Protein AF-A0A1H7PA01-F1 (afdb_monomer_lite)

Sequence (122 aa):
MFDIGFWELLLIAIIGLVVLGPERLPVAIRTVRNWIASIRSFSEGVKNELSEELRIQELHANLKKAEQSDMKDLSPEVAASVKSLKEAAAMVNNPYQTADKTTQASKDVAQLNDNKSEKQDK

InterPro domains:
  IPR003369 Sec-independent protein translocase protein TatA/B/E [PF02416] (2-49)
  IPR018448 Sec-independent protein translocase protein TatB [MF_00237] (1-119)
  IPR018448 Sec-independent protein translocase protein TatB [TIGR01410] (2-79)

Secondary structure (DSSP, 8-state):
-----HHHHHHHHHHHHHHH-TTTHHHHHHHHHHHHHHHHHHHHHHHHHHHHHHHHHHHHHHHHHHHHHHHTT--HHHHHHHHHHHHHHHHHH-TTHHHHHHHHHHHHHHHHHHTSTTSS--

pLDDT: mean 71.86, std 17.68, range [42.0, 96.56]

Radius of gyration: 35.7 Å; chains: 1; bounding box: 64×50×100 Å

Organism: NCBI:txid641665

Structure (mmCIF, N/CA/C/O backbone):
data_AF-A0A1H7PA01-F1
#
_entry.id   AF-A0A1H7PA01-F1
#
loop_
_atom_site.group_PDB
_atom_site.id
_atom_site.type_symbol
_atom_site.label_atom_id
_atom_site.label_alt_id
_atom_site.label_comp_id
_atom_site.label_asym_id
_atom_site.label_entity_id
_atom_site.label_seq_id
_atom_site.pdbx_PDB_ins_code
_atom_site.Cartn_x
_atom_site.Cartn_y
_atom_site.Cartn_z
_atom_site.occupancy
_atom_site.B_iso_or_equiv
_atom_site.auth_seq_id
_atom_site.auth_comp_id
_atom_site.auth_asym_id
_atom_site.auth_atom_id
_atom_site.pdbx_PDB_model_num
ATOM 1 N N . MET A 1 1 ? -12.069 18.140 -10.475 1.00 62.03 1 MET A N 1
ATOM 2 C CA . MET A 1 1 ? -10.976 18.313 -11.450 1.00 62.03 1 MET A CA 1
ATOM 3 C C . MET A 1 1 ? -10.199 17.010 -11.566 1.00 62.03 1 MET A C 1
ATOM 5 O O . MET A 1 1 ? -9.135 16.853 -10.995 1.00 62.03 1 MET A O 1
ATOM 9 N N . PHE A 1 2 ? -10.788 16.034 -12.241 1.00 68.38 2 PHE A N 1
ATOM 10 C CA . PHE A 1 2 ? -10.105 14.815 -12.669 1.00 68.38 2 PHE A CA 1
ATOM 11 C C . PHE A 1 2 ? -10.760 14.435 -13.988 1.00 68.38 2 PHE A C 1
ATOM 13 O O . PHE A 1 2 ? -11.456 13.432 -14.090 1.00 68.38 2 PHE A O 1
ATOM 20 N N . ASP A 1 3 ? -10.600 15.305 -14.977 1.00 82.56 3 ASP A N 1
ATOM 21 C CA . ASP A 1 3 ? -11.078 15.091 -16.338 1.00 82.56 3 ASP A CA 1
ATOM 22 C C . ASP A 1 3 ? -10.128 14.142 -17.085 1.00 82.56 3 ASP A C 1
ATOM 24 O O . ASP A 1 3 ? -9.793 14.397 -18.229 1.00 82.56 3 ASP A O 1
ATOM 28 N N . ILE A 1 4 ? -9.663 13.070 -16.423 1.00 85.06 4 ILE A N 1
ATOM 29 C CA . ILE A 1 4 ? -8.807 12.050 -17.038 1.00 85.06 4 ILE A CA 1
ATOM 30 C C . ILE A 1 4 ? -9.699 11.169 -17.907 1.00 85.06 4 ILE A C 1
ATOM 32 O O . ILE A 1 4 ? -10.411 10.284 -17.424 1.00 85.06 4 ILE A O 1
ATOM 36 N N . GLY A 1 5 ? -9.671 11.435 -19.205 1.00 92.75 5 GLY A N 1
ATOM 37 C CA . GLY A 1 5 ? -10.346 10.643 -20.216 1.00 92.75 5 GLY A CA 1
ATOM 38 C C . GLY A 1 5 ? -9.607 9.342 -20.536 1.00 92.75 5 GLY A C 1
ATOM 39 O O . GLY A 1 5 ? -8.443 9.132 -20.188 1.00 92.75 5 GLY A O 1
ATOM 40 N N . PHE A 1 6 ? -10.281 8.467 -21.287 1.00 94.38 6 PHE A N 1
ATOM 41 C CA . PHE A 1 6 ? -9.686 7.222 -21.788 1.00 94.38 6 PHE A CA 1
ATOM 42 C C . PHE A 1 6 ? -8.388 7.471 -22.579 1.00 94.38 6 PHE A C 1
ATOM 44 O O . PHE A 1 6 ? -7.420 6.725 -22.438 1.00 94.38 6 PHE A O 1
ATOM 51 N N . TRP A 1 7 ? -8.345 8.554 -23.365 1.00 95.81 7 TRP A N 1
ATOM 52 C CA . TRP A 1 7 ? -7.170 8.934 -24.153 1.00 95.81 7 TRP A CA 1
ATOM 53 C C . TRP A 1 7 ? -5.953 9.304 -23.300 1.00 95.81 7 TRP A C 1
ATOM 55 O O . TRP A 1 7 ? -4.834 8.929 -23.646 1.00 95.81 7 TRP A O 1
ATOM 65 N N . GLU A 1 8 ? -6.146 9.985 -22.171 1.00 93.88 8 GLU A N 1
ATOM 66 C CA . GLU A 1 8 ? -5.046 10.347 -21.271 1.00 93.88 8 GLU A CA 1
ATOM 67 C C . GLU A 1 8 ? -4.516 9.126 -20.518 1.00 93.88 8 GLU A C 1
ATOM 69 O O . GLU A 1 8 ? -3.302 8.960 -20.400 1.00 93.88 8 GLU A O 1
ATOM 74 N N . LEU A 1 9 ? -5.398 8.215 -20.090 1.00 93.94 9 LEU A N 1
ATOM 75 C CA . LEU A 1 9 ? -4.984 6.930 -19.516 1.00 93.94 9 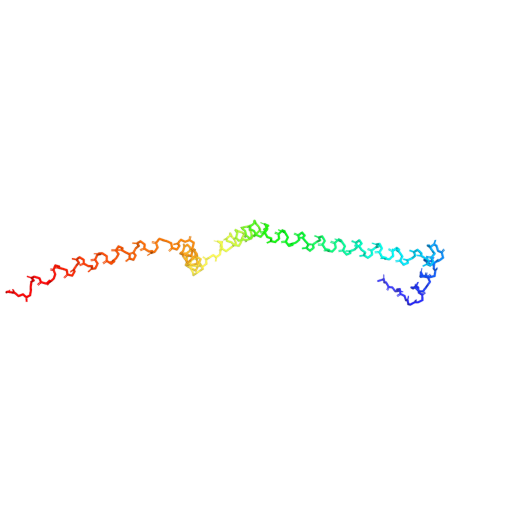LEU A CA 1
ATOM 76 C C . LEU A 1 9 ? -4.145 6.107 -20.500 1.00 93.94 9 LEU A C 1
ATOM 78 O O . LEU A 1 9 ? -3.120 5.550 -20.108 1.00 93.94 9 LEU A O 1
ATOM 82 N N . LEU A 1 10 ? -4.548 6.057 -21.774 1.00 95.31 10 LEU A N 1
ATOM 83 C CA . LEU A 1 10 ? -3.792 5.369 -22.821 1.00 95.31 10 LEU A CA 1
ATOM 84 C C . LEU A 1 10 ? -2.403 5.997 -23.010 1.00 95.31 10 LEU A C 1
ATOM 86 O O . LEU A 1 10 ? -1.406 5.278 -23.061 1.00 95.31 10 LEU A O 1
ATOM 90 N N . LEU A 1 11 ? -2.324 7.330 -23.071 1.00 95.56 11 LEU A N 1
ATOM 91 C CA . LEU A 1 11 ? -1.059 8.055 -23.200 1.00 95.56 11 LEU A CA 1
ATOM 92 C C . LEU A 1 11 ? -0.118 7.744 -22.026 1.00 95.56 11 LEU A C 1
ATOM 94 O O . LEU A 1 11 ? 1.043 7.396 -22.238 1.00 95.56 11 LEU A O 1
ATOM 98 N N . ILE A 1 12 ? -0.623 7.817 -20.792 1.00 93.88 12 ILE A N 1
ATOM 99 C CA . ILE A 1 12 ? 0.147 7.511 -19.579 1.00 93.88 12 ILE A CA 1
ATOM 100 C C . ILE A 1 12 ? 0.607 6.051 -19.587 1.00 93.88 12 ILE A C 1
ATOM 102 O O . ILE A 1 12 ? 1.751 5.775 -19.227 1.00 93.88 12 ILE A O 1
ATOM 106 N N . ALA A 1 13 ? -0.239 5.116 -20.029 1.00 93.50 13 ALA A N 1
ATOM 107 C CA . ALA A 1 13 ? 0.134 3.712 -20.156 1.00 93.50 13 ALA A CA 1
ATOM 108 C C . ALA A 1 13 ? 1.283 3.521 -21.156 1.00 93.50 13 ALA A C 1
ATOM 110 O O . ALA A 1 13 ? 2.251 2.834 -20.837 1.00 93.50 13 ALA A O 1
ATOM 111 N N . ILE A 1 14 ? 1.232 4.171 -22.324 1.00 96.06 14 ILE A N 1
ATOM 112 C CA . ILE A 1 14 ? 2.321 4.123 -23.313 1.00 96.06 14 ILE A CA 1
ATOM 113 C C . ILE A 1 14 ? 3.609 4.702 -22.721 1.00 96.06 14 ILE A C 1
ATOM 115 O O . ILE A 1 14 ? 4.657 4.064 -22.803 1.00 96.06 14 ILE A O 1
ATOM 119 N N . ILE A 1 15 ? 3.544 5.873 -22.082 1.00 95.31 15 ILE A N 1
ATOM 120 C CA . ILE A 1 15 ? 4.711 6.497 -21.441 1.00 95.31 15 ILE A CA 1
ATOM 121 C C . ILE A 1 15 ? 5.287 5.569 -20.365 1.00 95.31 15 ILE A C 1
ATOM 123 O O . ILE A 1 15 ? 6.495 5.344 -20.327 1.00 95.31 15 ILE A O 1
ATOM 127 N N . GLY A 1 16 ? 4.433 4.979 -19.528 1.00 94.38 16 GLY A N 1
ATOM 128 C CA . GLY A 1 16 ? 4.838 4.019 -18.506 1.00 94.38 16 GLY A CA 1
ATOM 129 C C . GLY A 1 16 ? 5.530 2.792 -19.100 1.00 94.38 16 GLY A C 1
ATOM 130 O O . GLY A 1 16 ? 6.563 2.367 -18.587 1.00 94.38 16 GLY A O 1
ATOM 131 N N . LEU A 1 17 ? 5.017 2.256 -20.211 1.00 95.12 17 LEU A N 1
ATOM 132 C CA . LEU A 1 17 ? 5.636 1.139 -20.927 1.00 95.12 17 LEU A CA 1
ATOM 133 C C . LEU A 1 17 ? 6.995 1.507 -21.529 1.00 95.12 17 LEU A C 1
ATOM 135 O O . LEU A 1 17 ? 7.889 0.670 -21.514 1.00 95.12 17 LEU A O 1
ATOM 139 N N . VAL A 1 18 ? 7.179 2.728 -22.033 1.00 95.75 18 VAL A N 1
ATOM 140 C CA . VAL A 1 18 ? 8.459 3.172 -22.614 1.00 95.75 18 VAL A CA 1
ATOM 141 C C . VAL A 1 18 ? 9.505 3.440 -21.532 1.00 95.75 18 VAL A C 1
ATOM 143 O O . VAL A 1 18 ? 10.646 3.009 -21.660 1.00 95.75 18 VAL A O 1
ATOM 146 N N . VAL A 1 19 ? 9.126 4.135 -20.459 1.00 94.81 19 VAL A N 1
ATOM 147 C CA . VAL A 1 19 ? 10.049 4.545 -19.389 1.00 94.81 19 VAL A CA 1
ATOM 148 C C . VAL A 1 19 ? 10.463 3.358 -18.527 1.00 94.81 19 VAL A C 1
ATOM 150 O O . VAL A 1 19 ? 11.643 3.168 -18.242 1.00 94.81 19 VAL A O 1
ATOM 153 N N . LEU A 1 20 ? 9.485 2.568 -18.085 1.00 92.00 20 LEU A N 1
ATOM 154 C CA . LEU A 1 20 ? 9.715 1.459 -17.167 1.00 92.00 20 LEU A CA 1
ATOM 155 C C . LEU A 1 20 ? 9.983 0.150 -17.923 1.00 92.00 20 LEU A C 1
ATOM 157 O O . LEU A 1 20 ? 10.704 -0.713 -17.428 1.00 92.00 20 LEU A O 1
ATOM 161 N N . GLY A 1 21 ? 9.434 0.004 -19.127 1.00 93.94 21 GLY A N 1
ATOM 162 C CA . GLY A 1 21 ? 9.471 -1.233 -19.900 1.00 93.94 21 GLY A CA 1
ATOM 163 C C . GLY A 1 21 ? 8.242 -2.121 -19.639 1.00 93.94 21 GLY A C 1
ATOM 164 O O . GLY A 1 21 ? 7.770 -2.203 -18.496 1.00 93.94 21 GLY A O 1
ATOM 165 N N . PRO A 1 22 ? 7.751 -2.856 -20.657 1.00 91.69 22 PRO A N 1
ATOM 166 C CA . PRO A 1 22 ? 6.595 -3.753 -20.530 1.00 91.69 22 PRO A CA 1
ATOM 167 C C . PRO A 1 22 ? 6.812 -4.881 -19.516 1.00 91.69 22 PRO A C 1
ATOM 169 O O . PRO A 1 22 ? 5.876 -5.290 -18.839 1.00 91.69 22 PRO A O 1
ATOM 172 N N . GLU A 1 23 ? 8.053 -5.333 -19.350 1.00 93.88 23 GLU A N 1
ATOM 173 C CA . GLU A 1 23 ? 8.418 -6.397 -18.406 1.00 93.88 23 GLU A CA 1
ATOM 174 C C . GLU A 1 23 ? 8.344 -5.942 -16.938 1.00 93.88 23 GLU A C 1
ATOM 176 O O . GLU A 1 23 ? 8.075 -6.734 -16.033 1.00 93.88 23 GLU A O 1
ATOM 181 N N . ARG A 1 24 ? 8.575 -4.649 -16.672 1.00 92.94 24 ARG A N 1
ATOM 182 C CA . ARG A 1 24 ? 8.754 -4.123 -15.307 1.00 92.94 24 ARG A CA 1
ATOM 183 C C . ARG A 1 24 ? 7.494 -3.466 -14.747 1.00 92.94 24 ARG A C 1
ATOM 185 O O . ARG A 1 24 ? 7.264 -3.535 -13.541 1.00 92.94 24 ARG A O 1
ATOM 192 N N . LEU A 1 25 ? 6.643 -2.895 -15.603 1.00 94.00 25 LEU A N 1
ATOM 193 C CA . LEU A 1 25 ? 5.334 -2.343 -15.231 1.00 94.00 25 LEU A CA 1
ATOM 194 C C . LEU A 1 25 ? 4.458 -3.334 -14.424 1.00 94.00 25 LEU A C 1
ATOM 196 O O . LEU A 1 25 ? 4.017 -2.973 -13.328 1.00 94.00 25 LEU A O 1
ATOM 200 N N . PRO A 1 26 ? 4.254 -4.599 -14.850 1.00 91.06 26 PRO A N 1
ATOM 201 C CA . PRO A 1 26 ? 3.437 -5.544 -14.087 1.00 91.06 26 PRO A CA 1
ATOM 202 C C . PRO A 1 26 ? 4.063 -5.907 -12.735 1.00 91.06 26 PRO A C 1
ATOM 204 O O . PRO A 1 26 ? 3.342 -6.191 -11.779 1.00 91.06 26 PRO A O 1
ATOM 207 N N . VAL A 1 27 ? 5.393 -5.884 -12.622 1.00 94.06 27 VAL A N 1
ATOM 208 C CA . VAL A 1 27 ? 6.090 -6.092 -11.345 1.00 94.06 27 VAL A CA 1
ATOM 209 C C . VAL A 1 27 ? 5.856 -4.900 -10.413 1.00 94.06 27 VAL A C 1
ATOM 211 O O . VAL A 1 27 ? 5.504 -5.108 -9.255 1.00 94.06 27 VAL A O 1
ATOM 214 N N . ALA A 1 28 ? 5.942 -3.665 -10.914 1.00 93.88 28 ALA A N 1
ATOM 215 C CA . ALA A 1 28 ? 5.678 -2.460 -10.126 1.00 93.88 28 ALA A CA 1
ATOM 216 C C . ALA A 1 28 ? 4.241 -2.417 -9.581 1.00 93.88 28 ALA A C 1
ATOM 218 O O . ALA A 1 28 ? 4.050 -2.165 -8.391 1.00 93.88 28 ALA A O 1
ATOM 219 N N . ILE A 1 29 ? 3.237 -2.751 -10.404 1.00 95.00 29 ILE A N 1
ATOM 220 C CA . ILE A 1 29 ? 1.838 -2.859 -9.950 1.00 95.00 29 ILE A CA 1
ATOM 221 C C . ILE A 1 29 ? 1.712 -3.891 -8.826 1.00 95.00 29 ILE A C 1
ATOM 223 O O . ILE A 1 29 ? 1.038 -3.634 -7.828 1.00 95.00 29 ILE A O 1
ATOM 227 N N . ARG A 1 30 ? 2.363 -5.055 -8.959 1.00 95.25 30 ARG A N 1
ATOM 228 C CA . ARG A 1 30 ? 2.350 -6.094 -7.917 1.00 95.25 30 ARG A CA 1
ATOM 229 C C . ARG A 1 30 ? 2.985 -5.614 -6.615 1.00 95.25 30 ARG A C 1
ATOM 231 O O . ARG A 1 30 ? 2.469 -5.933 -5.552 1.00 95.25 30 ARG A O 1
ATOM 238 N N . THR A 1 31 ? 4.057 -4.836 -6.672 1.00 95.25 31 THR A N 1
ATOM 239 C CA . THR A 1 31 ? 4.679 -4.279 -5.464 1.00 95.25 31 THR A CA 1
ATOM 240 C C . THR A 1 31 ? 3.769 -3.252 -4.801 1.00 95.25 31 THR A C 1
ATOM 242 O O . THR A 1 31 ? 3.473 -3.364 -3.613 1.00 95.25 31 THR A O 1
ATOM 245 N N . VAL A 1 32 ? 3.263 -2.292 -5.580 1.00 96.56 32 VAL A N 1
ATOM 246 C CA . VAL A 1 32 ? 2.401 -1.216 -5.078 1.00 96.56 32 VAL A CA 1
ATOM 247 C C . VAL A 1 32 ? 1.113 -1.786 -4.488 1.00 96.56 32 VAL A C 1
ATOM 249 O O . VAL A 1 32 ? 0.774 -1.468 -3.351 1.00 96.56 32 VAL A O 1
ATOM 252 N N . ARG A 1 33 ? 0.424 -2.697 -5.191 1.00 96.25 33 ARG A N 1
ATOM 253 C CA . ARG A 1 33 ? -0.810 -3.309 -4.669 1.00 96.25 33 ARG A CA 1
ATOM 254 C C . ARG A 1 33 ? -0.553 -4.064 -3.362 1.00 96.25 33 ARG A C 1
ATOM 256 O O . ARG A 1 33 ? -1.389 -4.012 -2.468 1.00 96.25 33 ARG A O 1
ATOM 263 N N . ASN A 1 34 ? 0.584 -4.758 -3.252 1.00 95.69 34 ASN A N 1
ATOM 264 C CA . ASN A 1 34 ? 0.922 -5.523 -2.060 1.00 95.69 34 ASN A CA 1
ATOM 265 C C . ASN A 1 34 ? 1.190 -4.573 -0.889 1.00 95.69 34 ASN A C 1
ATOM 267 O O . ASN A 1 34 ? 0.710 -4.834 0.202 1.00 95.69 34 ASN A O 1
ATOM 271 N N . TRP A 1 35 ? 1.866 -3.443 -1.114 1.00 95.94 35 TRP A N 1
ATOM 272 C CA . TRP A 1 35 ? 2.036 -2.402 -0.096 1.00 95.94 35 TRP A CA 1
ATOM 273 C C . TRP A 1 35 ? 0.707 -1.814 0.377 1.00 95.94 35 TRP A C 1
ATOM 275 O O . TRP A 1 35 ? 0.483 -1.722 1.583 1.00 95.94 35 TRP A O 1
ATOM 285 N N . ILE A 1 36 ? -0.196 -1.474 -0.548 1.00 96.25 36 ILE A N 1
ATOM 286 C CA . ILE A 1 36 ? -1.540 -1.002 -0.189 1.00 96.25 36 ILE A CA 1
ATOM 287 C C . ILE A 1 36 ? -2.278 -2.069 0.631 1.00 96.25 36 ILE A C 1
ATOM 289 O O . ILE A 1 36 ? -2.874 -1.747 1.659 1.00 96.25 36 ILE A O 1
ATOM 293 N N . ALA A 1 37 ? -2.216 -3.335 0.210 1.00 94.81 37 ALA A N 1
ATOM 294 C CA . ALA A 1 37 ? -2.852 -4.444 0.913 1.00 94.81 37 ALA A CA 1
ATOM 295 C C . ALA A 1 37 ? -2.266 -4.651 2.317 1.00 94.81 37 ALA A C 1
ATOM 297 O O . ALA A 1 37 ? -3.026 -4.822 3.263 1.00 94.81 37 ALA A O 1
ATOM 298 N N . SER A 1 38 ? -0.944 -4.557 2.475 1.00 93.44 38 SER A N 1
ATOM 299 C CA . SER A 1 38 ? -0.275 -4.665 3.774 1.00 93.44 38 SER A CA 1
ATOM 300 C C . SER A 1 38 ? -0.668 -3.536 4.727 1.00 93.44 38 SER A C 1
ATOM 302 O O . SER A 1 38 ? -0.896 -3.776 5.908 1.00 93.44 38 SER A O 1
ATOM 304 N N . ILE A 1 39 ? -0.788 -2.300 4.234 1.00 94.31 39 ILE A N 1
ATOM 305 C CA . ILE A 1 39 ? -1.240 -1.157 5.046 1.00 94.31 39 ILE A CA 1
ATOM 306 C C . ILE A 1 39 ? -2.702 -1.344 5.471 1.00 94.31 39 ILE A C 1
ATOM 308 O O . ILE A 1 39 ? -3.073 -1.069 6.618 1.00 94.31 39 ILE A O 1
ATOM 312 N N . ARG A 1 40 ? -3.536 -1.842 4.553 1.00 92.75 40 ARG A N 1
ATOM 313 C CA . ARG A 1 40 ? -4.937 -2.175 4.815 1.00 92.75 40 ARG A CA 1
ATOM 314 C C . ARG A 1 40 ? -5.053 -3.251 5.898 1.00 92.75 40 ARG A C 1
ATOM 316 O O . ARG A 1 40 ? -5.753 -3.027 6.882 1.00 92.75 40 ARG A O 1
ATOM 323 N N . SER A 1 41 ? -4.327 -4.360 5.757 1.00 89.56 41 SER A N 1
ATOM 324 C CA . SER A 1 41 ? -4.350 -5.470 6.713 1.00 89.56 41 SER A CA 1
ATOM 325 C C . SER A 1 41 ? -3.744 -5.095 8.060 1.00 89.56 41 SER A C 1
ATOM 327 O O . SER A 1 41 ? -4.228 -5.552 9.084 1.00 89.56 41 SER A O 1
ATOM 329 N N . PHE A 1 42 ? -2.721 -4.236 8.086 1.00 88.62 42 PHE A N 1
ATOM 330 C CA . PHE A 1 42 ? -2.162 -3.704 9.328 1.00 88.62 42 PHE A CA 1
ATOM 331 C C . PHE A 1 42 ? -3.197 -2.866 10.084 1.00 88.62 42 PHE A C 1
ATOM 333 O O . PHE A 1 42 ? -3.366 -3.033 11.284 1.00 88.62 42 PHE A O 1
ATOM 340 N N . SER A 1 43 ? -3.959 -2.027 9.377 1.00 88.44 43 SER A N 1
ATOM 341 C CA . SER A 1 43 ? -5.042 -1.249 9.989 1.00 88.44 43 SER A CA 1
ATOM 342 C C . SER A 1 43 ? -6.155 -2.142 10.546 1.00 88.44 43 SER A C 1
ATOM 344 O O . SER A 1 43 ? -6.733 -1.825 11.580 1.00 88.44 43 SER A O 1
ATOM 346 N N . GLU A 1 44 ? -6.478 -3.239 9.861 1.00 87.00 44 GLU A N 1
ATOM 347 C CA . GLU A 1 44 ? -7.484 -4.214 10.299 1.00 87.00 44 GLU A CA 1
ATOM 348 C C . GLU A 1 44 ? -6.980 -5.071 11.474 1.00 87.00 44 GLU A C 1
ATOM 350 O O . GLU A 1 44 ? -7.711 -5.252 12.442 1.00 87.00 44 GLU A O 1
ATOM 355 N N . GLY A 1 45 ? -5.718 -5.509 11.452 1.00 83.81 45 GLY A N 1
ATOM 356 C CA . GLY A 1 45 ? -5.079 -6.251 12.545 1.00 83.81 45 GLY A CA 1
ATOM 357 C C . GLY A 1 45 ? -4.934 -5.417 13.817 1.00 83.81 45 GLY A C 1
ATOM 358 O O . GLY A 1 45 ? -5.383 -5.840 14.875 1.00 83.81 45 GLY A O 1
ATOM 359 N N . VAL A 1 46 ? -4.438 -4.181 13.696 1.00 77.62 46 VAL A N 1
ATOM 360 C CA . VAL A 1 46 ? -4.362 -3.223 14.811 1.00 77.62 46 VAL A CA 1
ATOM 361 C C . VAL A 1 46 ? -5.755 -2.939 15.364 1.00 77.62 46 VAL A C 1
ATOM 363 O O . VAL A 1 46 ? -5.931 -2.921 16.571 1.00 77.62 46 VAL A O 1
ATOM 366 N N . LYS A 1 47 ? -6.781 -2.765 14.522 1.00 69.00 47 LYS A N 1
ATOM 367 C CA . LYS A 1 47 ? -8.161 -2.613 15.011 1.00 69.00 47 LYS A CA 1
ATOM 368 C C . LYS A 1 47 ? -8.656 -3.846 15.755 1.00 69.00 47 LYS A C 1
ATOM 370 O O . LYS A 1 47 ? -9.361 -3.670 16.740 1.00 69.00 47 LYS A O 1
ATOM 375 N N . ASN A 1 48 ? -8.325 -5.050 15.302 1.00 76.56 48 ASN A N 1
ATOM 376 C CA . ASN A 1 48 ? -8.752 -6.283 15.956 1.00 76.56 48 ASN A CA 1
ATOM 377 C C . ASN A 1 48 ? -8.065 -6.472 17.315 1.00 76.56 48 ASN A C 1
ATOM 379 O O . ASN A 1 48 ? -8.753 -6.746 18.290 1.00 76.56 48 ASN A O 1
ATOM 383 N N . GLU A 1 49 ? -6.757 -6.229 17.400 1.00 67.12 49 GLU A N 1
ATOM 384 C CA . GLU A 1 49 ? -5.983 -6.333 18.646 1.00 67.12 49 GLU A CA 1
ATOM 385 C C . GLU A 1 49 ? -6.327 -5.196 19.630 1.00 67.12 49 GLU A C 1
ATOM 387 O O . GLU A 1 49 ? -6.576 -5.432 20.811 1.00 67.12 49 GLU A O 1
ATOM 392 N N . LEU A 1 50 ? -6.476 -3.955 19.148 1.00 57.00 50 LEU A N 1
ATOM 393 C CA . LEU A 1 50 ? -6.920 -2.831 19.981 1.00 57.00 50 LEU A CA 1
ATOM 394 C C . LEU A 1 50 ? -8.396 -2.958 20.388 1.00 57.00 50 LEU A C 1
ATOM 396 O O . LEU A 1 50 ? -8.762 -2.489 21.461 1.00 57.00 50 LEU A O 1
ATOM 400 N N . SER A 1 51 ? -9.260 -3.590 19.589 1.00 58.75 51 SER A N 1
ATOM 401 C CA . SER A 1 51 ? -10.652 -3.849 20.001 1.00 58.75 51 SER A CA 1
ATOM 402 C C . SER A 1 51 ? -10.747 -4.858 21.143 1.00 58.75 51 SER A C 1
ATOM 404 O O . SER A 1 51 ? -11.772 -4.895 21.824 1.00 58.75 51 SER A O 1
ATOM 406 N N . GLU A 1 52 ? -9.707 -5.659 21.361 1.00 60.31 52 GLU A N 1
ATOM 407 C CA . GLU A 1 52 ? -9.658 -6.649 22.431 1.00 60.31 52 GLU A CA 1
ATOM 408 C C . GLU A 1 52 ? -9.085 -6.051 23.732 1.00 60.31 52 GLU A C 1
ATOM 410 O O . GLU A 1 52 ? -9.629 -6.312 24.804 1.00 60.31 52 GLU A O 1
ATOM 415 N N . GLU A 1 53 ? -8.103 -5.138 23.656 1.00 54.16 53 GLU A N 1
ATOM 416 C CA . GLU A 1 53 ? -7.493 -4.499 24.843 1.00 54.16 53 GLU A CA 1
ATOM 417 C C . GLU A 1 53 ? -7.980 -3.062 25.146 1.00 54.16 53 GLU A C 1
ATOM 419 O O . GLU A 1 53 ? -8.296 -2.740 26.296 1.00 54.16 53 GLU A O 1
ATOM 424 N N . LEU A 1 54 ? -8.117 -2.177 24.148 1.00 53.44 54 LEU A N 1
ATOM 425 C CA . LEU A 1 54 ? -8.557 -0.782 24.359 1.00 53.44 54 LEU A CA 1
ATOM 426 C C . LEU A 1 54 ? -10.066 -0.641 24.558 1.00 53.44 54 LEU A C 1
ATOM 428 O O . LEU A 1 54 ? -10.519 0.387 25.067 1.00 53.44 54 LEU A O 1
ATOM 432 N N . ARG A 1 55 ? -10.858 -1.669 24.236 1.00 56.03 55 ARG A N 1
ATOM 433 C CA . ARG A 1 55 ? -12.297 -1.671 24.524 1.00 56.03 55 ARG A CA 1
ATOM 434 C C . ARG A 1 55 ? -12.559 -1.497 26.015 1.00 56.03 55 ARG A C 1
ATOM 436 O O . ARG A 1 55 ? -13.507 -0.817 26.366 1.00 56.03 55 ARG A O 1
ATOM 443 N N . ILE A 1 56 ? -11.712 -1.998 26.909 1.00 55.84 56 ILE A N 1
ATOM 444 C CA . ILE A 1 56 ? -11.921 -1.775 28.345 1.00 55.84 56 ILE A CA 1
ATOM 445 C C . ILE A 1 56 ? -11.656 -0.303 28.703 1.00 55.84 56 ILE A C 1
ATOM 447 O O . ILE A 1 56 ? -12.492 0.338 29.334 1.00 55.84 56 ILE A O 1
ATOM 451 N N . GLN A 1 57 ? -10.555 0.292 28.247 1.00 57.00 57 GLN A N 1
ATOM 452 C CA . GLN A 1 57 ? -10.188 1.660 28.631 1.00 57.00 57 GLN A CA 1
ATOM 453 C C . GLN A 1 57 ? -11.076 2.739 27.995 1.00 57.00 57 GLN A C 1
ATOM 455 O O . GLN A 1 57 ? -11.469 3.692 28.674 1.00 57.00 57 GLN A O 1
ATOM 460 N N . GLU A 1 58 ? -11.458 2.576 26.729 1.00 58.91 58 GLU A N 1
ATOM 461 C CA . GLU A 1 58 ? -12.378 3.499 26.069 1.00 58.91 58 GLU A CA 1
ATOM 462 C C . GLU A 1 58 ? -13.826 3.274 26.481 1.00 58.91 58 GLU A C 1
ATOM 464 O O . GLU A 1 58 ? -14.545 4.262 26.620 1.00 58.91 58 GLU A O 1
ATOM 469 N N . LEU A 1 59 ? -14.276 2.040 26.747 1.00 57.53 59 LEU A N 1
ATOM 470 C CA . LEU A 1 59 ? -15.597 1.860 27.349 1.00 57.53 59 LEU A CA 1
ATOM 471 C C . LEU A 1 59 ? -15.630 2.519 28.723 1.00 57.53 59 LEU A C 1
ATOM 473 O O . LEU A 1 59 ? -16.569 3.249 28.980 1.00 57.53 59 LEU A O 1
ATOM 477 N N . HIS A 1 60 ? -14.607 2.385 29.571 1.00 59.38 60 HIS A N 1
ATOM 478 C CA . HIS A 1 60 ? -14.580 3.087 30.858 1.00 59.38 60 HIS A CA 1
ATOM 479 C C . HIS A 1 60 ? -14.568 4.616 30.709 1.00 59.38 60 HIS A C 1
ATOM 481 O O . HIS A 1 60 ? -15.253 5.301 31.465 1.00 59.38 60 HIS A O 1
ATOM 487 N N . ALA A 1 61 ? -13.836 5.173 29.741 1.00 65.31 61 ALA A N 1
ATOM 488 C CA . ALA A 1 61 ? -13.808 6.616 29.506 1.00 65.31 61 ALA A CA 1
ATOM 489 C C . ALA A 1 61 ? -15.131 7.143 28.921 1.00 65.31 61 ALA A C 1
ATOM 491 O O . ALA A 1 61 ? -15.630 8.173 29.374 1.00 65.31 61 ALA A O 1
ATOM 492 N N . ASN A 1 62 ? -15.724 6.429 27.960 1.00 61.09 62 ASN A N 1
ATOM 493 C CA . ASN A 1 62 ? -17.013 6.778 27.364 1.00 61.09 62 ASN A CA 1
ATOM 494 C C . ASN A 1 62 ? -18.169 6.554 28.344 1.00 61.09 62 ASN A C 1
ATOM 496 O O . ASN A 1 62 ? -19.053 7.396 28.419 1.00 61.09 62 ASN A O 1
ATOM 500 N N . LEU A 1 63 ? -18.134 5.487 29.146 1.00 59.28 63 LEU A N 1
ATOM 501 C CA . LEU A 1 63 ? -19.129 5.194 30.177 1.00 59.28 63 LEU A CA 1
ATOM 502 C C . LEU A 1 63 ? -19.020 6.180 31.343 1.00 59.28 63 LEU A C 1
ATOM 504 O O . LEU A 1 63 ? -20.043 6.648 31.810 1.00 59.28 63 LEU A O 1
ATOM 508 N N . LYS A 1 64 ? -17.810 6.591 31.750 1.00 66.38 64 LYS A N 1
ATOM 509 C CA . LYS A 1 64 ? -17.608 7.666 32.738 1.00 66.38 64 LYS A CA 1
ATOM 510 C C . LYS A 1 64 ? -18.063 9.023 32.209 1.00 66.38 64 LYS A C 1
ATOM 512 O O . LYS A 1 64 ? -18.613 9.820 32.959 1.00 66.38 64 LYS A O 1
ATOM 517 N N . LYS A 1 65 ? -17.824 9.307 30.927 1.00 68.81 65 LYS A N 1
ATOM 518 C CA . LYS A 1 65 ? -18.275 10.546 30.288 1.00 68.81 65 LYS A CA 1
ATOM 519 C C . LYS A 1 65 ? -19.797 10.575 30.150 1.00 68.81 65 LYS A C 1
ATOM 521 O O . LYS A 1 65 ? -20.371 11.612 30.453 1.00 68.81 65 LYS A O 1
ATOM 526 N N . ALA A 1 66 ? -20.408 9.451 29.769 1.00 62.81 66 ALA A N 1
ATOM 527 C CA . ALA A 1 66 ? -21.854 9.252 29.740 1.00 62.81 66 ALA A CA 1
ATOM 528 C C . ALA A 1 66 ? -22.447 9.387 31.147 1.00 62.81 66 ALA A C 1
ATOM 530 O O . ALA A 1 66 ? -23.286 10.245 31.366 1.00 62.81 66 ALA A O 1
ATOM 531 N N . GLU A 1 67 ? -21.903 8.673 32.137 1.00 62.62 67 GLU A N 1
ATOM 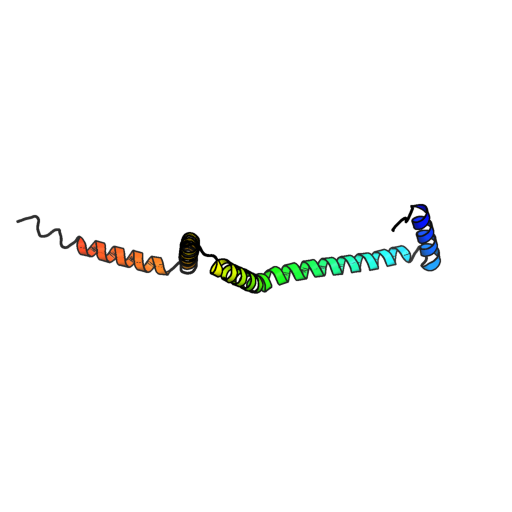532 C CA . GLU A 1 67 ? -22.310 8.766 33.541 1.00 62.62 67 GLU A CA 1
ATOM 533 C C . GLU A 1 67 ? -22.228 10.207 34.055 1.00 62.62 67 GLU A C 1
ATOM 535 O O . GLU A 1 67 ? -23.154 10.661 34.705 1.00 62.62 67 GLU A O 1
ATOM 540 N N . GLN A 1 68 ? -21.172 10.961 33.732 1.00 64.94 68 GLN A N 1
ATOM 541 C CA . GLN A 1 68 ? -21.029 12.369 34.121 1.00 64.94 68 GLN A CA 1
ATOM 542 C C . GLN A 1 68 ? -21.971 13.322 33.373 1.00 64.94 68 GLN A C 1
ATOM 544 O O . GLN A 1 68 ? -22.392 14.323 33.958 1.00 64.94 68 GLN A O 1
ATOM 549 N N . SER A 1 69 ? -22.279 13.054 32.101 1.00 61.38 69 SER A N 1
ATOM 550 C CA . SER A 1 69 ? -23.253 13.840 31.338 1.00 61.38 69 SER A CA 1
ATOM 551 C C . SER A 1 69 ? -24.682 13.550 31.778 1.00 61.38 69 SER A C 1
ATOM 553 O O . SER A 1 69 ? -25.438 14.489 31.992 1.00 61.38 69 SER A O 1
ATOM 555 N N . ASP A 1 70 ? -25.016 12.284 32.016 1.00 59.50 70 ASP A N 1
ATOM 556 C CA . ASP A 1 70 ? -26.301 11.861 32.558 1.00 59.50 70 ASP A CA 1
ATOM 557 C C . ASP A 1 70 ? -26.439 12.311 34.027 1.00 59.50 70 ASP A C 1
ATOM 559 O O . ASP A 1 70 ? -27.535 12.687 34.437 1.00 59.50 70 ASP A O 1
ATOM 563 N N . MET A 1 71 ? -25.335 12.411 34.799 1.00 54.69 71 MET A N 1
ATOM 564 C CA . MET A 1 71 ? -25.339 12.886 36.198 1.00 54.69 71 MET A CA 1
ATOM 565 C C . MET A 1 71 ? -25.903 14.295 36.386 1.00 54.69 71 MET A C 1
ATOM 567 O O . MET A 1 71 ? -26.435 14.610 37.452 1.00 54.69 71 MET A O 1
ATOM 571 N N . LYS A 1 72 ? -25.742 15.164 35.385 1.00 58.72 72 LYS A N 1
ATOM 572 C CA . LYS A 1 72 ? -26.153 16.571 35.483 1.00 58.72 72 LYS A CA 1
ATOM 573 C C . LYS A 1 72 ? -27.633 16.794 35.169 1.00 58.72 72 LYS A C 1
ATOM 575 O O . LYS A 1 72 ? -28.131 17.853 35.536 1.00 58.72 72 LYS A O 1
ATOM 580 N N . ASP A 1 73 ? -28.317 15.806 34.589 1.00 57.28 73 ASP A N 1
ATOM 581 C CA . ASP A 1 73 ? -29.702 15.920 34.113 1.00 57.28 73 ASP A CA 1
ATOM 582 C C . ASP A 1 73 ? -30.639 14.795 34.625 1.00 57.28 73 ASP A C 1
ATOM 584 O O . ASP A 1 73 ? -31.761 14.661 34.131 1.00 57.28 73 ASP A O 1
ATOM 588 N N . LEU A 1 74 ? -30.246 13.981 35.626 1.00 54.41 74 LEU A N 1
ATOM 589 C CA . LEU A 1 74 ? -31.131 12.914 36.133 1.00 54.41 74 LEU A CA 1
ATOM 590 C C . LEU A 1 74 ? -32.391 13.479 36.806 1.00 54.41 74 LEU A C 1
ATOM 592 O O . LEU A 1 74 ? -32.398 13.849 37.981 1.00 54.41 74 LEU A O 1
ATOM 596 N N . SER A 1 75 ? -33.502 13.406 36.076 1.00 60.22 75 SER A N 1
ATOM 597 C CA . SER A 1 75 ? -34.839 13.246 36.647 1.00 60.22 75 SER A CA 1
ATOM 598 C C . SER A 1 75 ? -34.848 12.031 37.603 1.00 60.22 75 SER A C 1
ATOM 600 O O . SER A 1 75 ? -34.178 11.031 37.313 1.00 60.22 75 SER A O 1
ATOM 602 N N . PRO A 1 76 ? -35.589 12.061 38.732 1.00 61.88 76 PRO A N 1
ATOM 603 C CA . PRO A 1 76 ? -35.619 10.988 39.743 1.00 61.88 76 PRO A CA 1
ATOM 604 C C . PRO A 1 76 ? -35.889 9.578 39.184 1.00 61.88 76 PRO A C 1
ATOM 606 O O . PRO A 1 76 ? -35.471 8.580 39.770 1.00 61.88 76 PRO A O 1
ATOM 609 N N . GLU A 1 77 ? -36.534 9.493 38.024 1.00 56.62 77 GLU A N 1
ATOM 610 C CA . GLU A 1 77 ? -36.814 8.258 37.288 1.00 56.62 77 GLU A CA 1
ATOM 611 C C . GLU A 1 77 ? -35.553 7.577 36.719 1.00 56.62 77 GLU A C 1
ATOM 613 O O . GLU A 1 77 ? -35.404 6.351 36.779 1.00 56.62 77 GLU A O 1
ATOM 618 N N . VAL A 1 78 ? -34.588 8.361 36.229 1.00 62.88 78 VAL A N 1
ATOM 619 C CA . VAL A 1 78 ? -33.345 7.835 35.644 1.00 62.88 78 VAL A CA 1
ATOM 620 C C . VAL A 1 78 ? -32.406 7.355 36.755 1.00 62.88 78 VAL A C 1
ATOM 622 O O . VAL A 1 78 ? -31.782 6.304 36.628 1.00 62.88 78 VAL A O 1
ATOM 625 N N . ALA A 1 79 ? -32.378 8.046 37.901 1.00 67.88 79 ALA A N 1
ATOM 626 C CA . ALA A 1 79 ? -31.592 7.629 39.065 1.00 67.88 79 ALA A CA 1
ATOM 627 C C . ALA A 1 79 ? -32.068 6.279 39.632 1.00 67.88 79 ALA A C 1
ATOM 629 O O . ALA A 1 79 ? -31.252 5.436 40.015 1.00 67.88 79 ALA A O 1
ATOM 630 N N . ALA A 1 80 ? -33.384 6.044 39.638 1.00 73.31 80 ALA A N 1
ATOM 631 C CA . ALA A 1 80 ? -33.961 4.758 40.022 1.00 73.31 80 ALA A CA 1
ATOM 632 C C . ALA A 1 80 ? -33.571 3.635 39.043 1.00 73.31 80 ALA A C 1
ATOM 634 O O . ALA A 1 80 ? -33.234 2.531 39.474 1.00 73.31 80 ALA A O 1
ATOM 635 N N . SER A 1 81 ? -33.541 3.940 37.743 1.00 68.81 81 SER A N 1
ATOM 636 C CA . SER A 1 81 ? -33.172 2.994 36.684 1.00 68.81 81 SER A CA 1
ATOM 637 C C . SER A 1 81 ? -31.688 2.616 36.727 1.00 68.81 81 SER A C 1
ATOM 639 O O . SER A 1 81 ? -31.334 1.443 36.639 1.00 68.81 81 SER A O 1
ATOM 641 N N . VAL A 1 82 ? -30.796 3.584 36.952 1.00 76.12 82 VAL A N 1
ATOM 642 C CA . VAL A 1 82 ? -29.354 3.324 37.111 1.00 76.12 82 VAL A CA 1
ATOM 643 C C . VAL A 1 82 ? -29.080 2.501 38.374 1.00 76.12 82 VAL A C 1
ATOM 645 O O . VAL A 1 82 ? -28.232 1.607 38.365 1.00 76.12 82 VAL A O 1
ATOM 648 N N . LYS A 1 83 ? -29.824 2.741 39.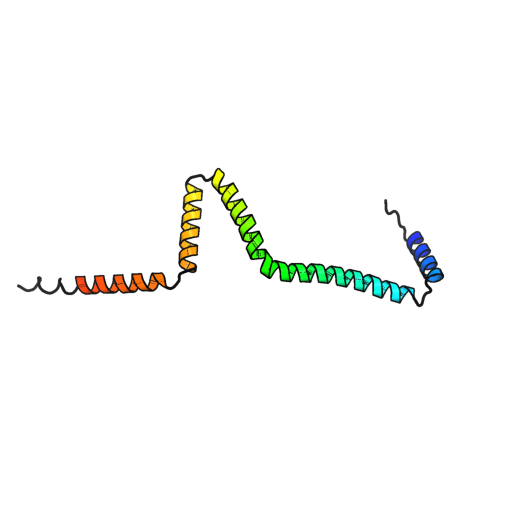460 1.00 78.31 83 LYS A N 1
ATOM 649 C CA . LYS A 1 83 ? -29.703 1.964 40.700 1.00 78.31 83 LYS A CA 1
ATOM 650 C C . LYS A 1 83 ? -30.124 0.502 40.513 1.00 78.31 83 LYS A C 1
ATOM 652 O O . LYS A 1 83 ? -29.402 -0.376 40.979 1.00 78.31 83 LYS A O 1
ATOM 657 N N . SER A 1 84 ? -31.228 0.234 39.813 1.00 76.06 84 SER A N 1
ATOM 658 C CA . SER A 1 84 ? -31.684 -1.139 39.548 1.00 76.06 84 SER A CA 1
ATOM 65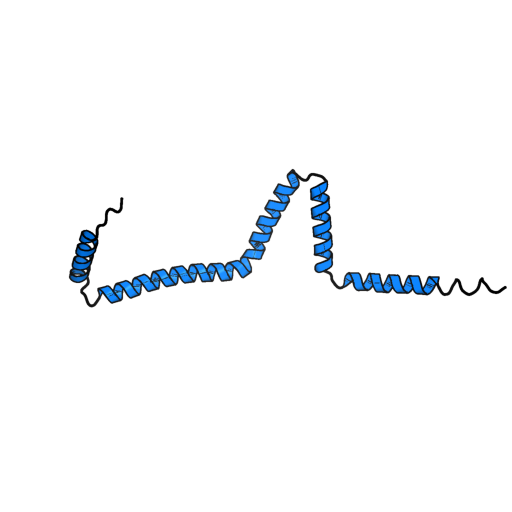9 C C . SER A 1 84 ? -30.744 -1.888 38.598 1.00 76.06 84 SER A C 1
ATOM 661 O O . SER A 1 84 ? -30.435 -3.053 38.836 1.00 76.06 84 SER A O 1
ATOM 663 N N . LEU A 1 85 ? -30.201 -1.205 37.583 1.00 76.75 85 LEU A N 1
ATOM 664 C CA . LEU A 1 85 ? -29.160 -1.743 36.699 1.00 76.75 85 LEU A CA 1
ATOM 665 C C . LEU A 1 85 ? -27.880 -2.083 37.475 1.00 76.75 85 LEU A C 1
ATOM 667 O O . LEU A 1 85 ? -27.304 -3.152 37.272 1.00 76.75 85 LEU A O 1
ATOM 671 N N . LYS A 1 86 ? -27.457 -1.215 38.403 1.00 78.75 86 LYS A N 1
ATOM 672 C CA . LYS A 1 86 ? -26.296 -1.456 39.273 1.00 78.75 86 LYS A CA 1
ATOM 673 C C . LYS A 1 86 ? -26.516 -2.647 40.210 1.00 78.75 86 LYS A C 1
ATOM 675 O O . LYS A 1 86 ? -25.592 -3.424 40.433 1.00 78.75 86 LYS A O 1
ATOM 680 N N . GLU A 1 87 ? -27.723 -2.802 40.743 1.00 79.19 87 GLU A N 1
ATOM 681 C CA . GLU A 1 87 ? -28.101 -3.915 41.619 1.00 79.19 87 GLU A CA 1
ATOM 682 C C . GLU A 1 87 ? -28.172 -5.248 40.855 1.00 79.19 87 GLU A C 1
ATOM 684 O O . GLU A 1 87 ? -27.608 -6.246 41.304 1.00 79.19 87 GLU A O 1
ATOM 689 N N . ALA A 1 88 ? -28.745 -5.248 39.648 1.00 76.31 88 ALA A N 1
ATOM 690 C CA . ALA A 1 88 ? -28.771 -6.412 38.762 1.00 76.31 88 ALA A CA 1
ATOM 691 C C . ALA A 1 88 ? -27.361 -6.824 38.304 1.00 76.31 88 ALA A C 1
ATOM 693 O O . ALA A 1 88 ? -27.014 -8.005 38.334 1.00 76.31 88 ALA A O 1
ATOM 694 N N . ALA A 1 89 ? -26.510 -5.858 37.948 1.00 78.19 89 ALA A N 1
ATOM 695 C CA . ALA A 1 89 ? -25.117 -6.118 37.587 1.00 78.19 89 ALA A CA 1
ATOM 696 C C . ALA A 1 89 ? -24.304 -6.666 38.775 1.00 78.19 89 ALA A C 1
ATOM 698 O O . ALA A 1 89 ? -23.506 -7.589 38.607 1.00 78.19 89 ALA A O 1
ATOM 699 N N . ALA A 1 90 ? -24.536 -6.155 39.989 1.00 77.38 90 ALA A N 1
ATOM 700 C CA . ALA A 1 90 ? -23.904 -6.670 41.203 1.00 77.38 90 ALA A CA 1
ATOM 701 C C . ALA A 1 90 ? -24.338 -8.111 41.526 1.00 77.38 90 ALA A C 1
ATOM 703 O O . ALA A 1 90 ? -23.521 -8.896 42.012 1.00 77.38 90 ALA A O 1
ATOM 704 N N . MET A 1 91 ? -25.589 -8.467 41.218 1.00 70.38 91 MET A N 1
ATOM 705 C CA . MET A 1 91 ? -26.126 -9.818 41.392 1.00 70.38 91 MET A CA 1
ATOM 706 C C . MET A 1 91 ? -25.519 -10.819 40.397 1.00 70.38 91 MET A C 1
ATOM 708 O O . MET A 1 91 ? -25.231 -11.952 40.774 1.00 70.38 91 MET A O 1
ATOM 712 N N . VAL A 1 92 ? -25.252 -10.396 39.157 1.00 74.00 92 VAL A N 1
ATOM 713 C CA . VAL A 1 92 ? -24.555 -11.219 38.149 1.00 74.00 92 VAL A CA 1
ATOM 714 C C . VAL A 1 92 ? -23.074 -11.403 38.497 1.00 74.00 92 VAL A C 1
ATOM 716 O O . VAL A 1 92 ? -22.523 -12.481 38.289 1.00 74.00 92 VAL A O 1
ATOM 719 N N . ASN A 1 93 ? -22.431 -10.382 39.070 1.00 74.69 93 ASN A N 1
ATOM 720 C CA . ASN A 1 93 ? -21.010 -10.427 39.422 1.00 74.69 93 ASN A CA 1
ATOM 721 C C . ASN A 1 93 ? -20.710 -11.187 40.733 1.00 74.69 93 ASN A C 1
ATOM 723 O O . ASN A 1 93 ? -19.556 -11.512 40.996 1.00 74.69 93 ASN A O 1
ATOM 727 N N . ASN A 1 94 ? -21.720 -11.488 41.560 1.00 67.12 94 ASN A N 1
ATOM 728 C CA . ASN A 1 94 ? -21.568 -12.257 42.805 1.00 67.12 94 ASN A CA 1
ATOM 729 C C . ASN A 1 94 ? -22.587 -13.412 42.906 1.00 67.12 94 ASN A C 1
ATOM 731 O O . ASN A 1 94 ? -23.436 -13.409 43.803 1.00 67.12 94 ASN A O 1
ATOM 735 N N . PRO A 1 95 ? -22.492 -14.444 42.045 1.00 62.59 95 PRO A N 1
ATOM 736 C CA . PRO A 1 95 ? -23.444 -15.560 42.027 1.00 62.59 95 PRO A CA 1
ATOM 737 C C . PRO A 1 95 ? -23.423 -16.429 43.299 1.00 62.59 95 PRO A C 1
ATOM 739 O O . PRO A 1 95 ? -24.317 -17.247 43.494 1.00 62.59 95 PRO A O 1
ATOM 742 N N . TYR A 1 96 ? -22.434 -16.256 44.182 1.00 56.88 96 TYR A N 1
ATOM 743 C CA . TYR A 1 96 ? -22.261 -17.085 45.379 1.00 56.88 96 TYR A CA 1
ATOM 744 C C . TYR A 1 96 ? -22.868 -16.504 46.665 1.00 56.88 96 TYR A C 1
ATOM 746 O O . TYR A 1 96 ? -23.041 -17.241 47.628 1.00 56.88 96 TYR A O 1
ATOM 754 N N . GLN A 1 97 ? -23.265 -15.225 46.705 1.00 56.09 97 GLN A N 1
ATOM 755 C CA . GLN A 1 97 ? -23.757 -14.607 47.950 1.00 56.09 97 GLN A CA 1
ATOM 756 C C . GLN A 1 97 ? -25.277 -14.768 48.171 1.00 56.09 97 GLN A C 1
ATOM 758 O O . GLN A 1 97 ? -25.782 -14.575 49.277 1.00 56.09 97 GLN A O 1
ATOM 763 N N . THR A 1 98 ? -26.026 -15.175 47.143 1.00 56.00 98 THR A N 1
ATOM 764 C CA . THR A 1 98 ? -27.465 -15.497 47.230 1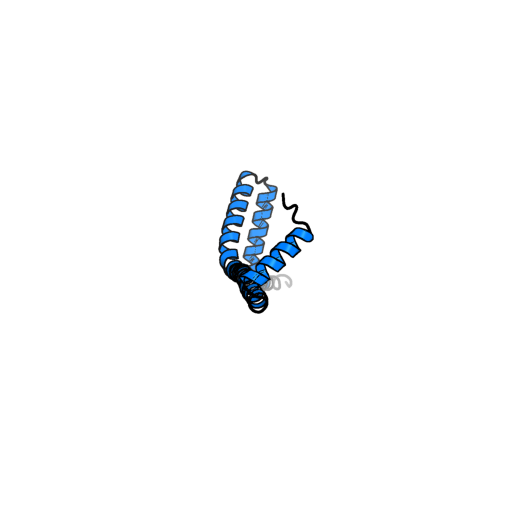.00 56.00 98 THR A CA 1
ATOM 765 C C . THR A 1 98 ? -27.733 -16.926 47.719 1.00 56.00 98 THR A C 1
ATOM 767 O O . THR A 1 98 ? -28.801 -17.196 48.280 1.00 56.00 98 THR A O 1
ATOM 770 N N . ALA A 1 99 ? -26.754 -17.826 47.591 1.00 52.97 99 ALA A N 1
ATOM 771 C CA . ALA A 1 99 ? -26.827 -19.183 48.133 1.00 52.97 99 ALA A CA 1
ATOM 772 C C . ALA A 1 99 ? -26.782 -19.195 49.675 1.00 52.97 99 ALA A C 1
ATOM 774 O O . ALA A 1 99 ? -27.492 -19.980 50.312 1.00 52.97 99 ALA A O 1
ATOM 775 N N . ASP A 1 100 ? -26.046 -18.261 50.284 1.00 51.16 100 ASP A N 1
ATOM 776 C CA . ASP A 1 100 ? -25.936 -18.173 51.744 1.00 51.16 100 ASP A CA 1
ATOM 777 C C . ASP A 1 100 ? -27.213 -17.628 52.405 1.00 51.16 100 ASP A C 1
ATOM 779 O O . ASP A 1 100 ? -27.632 -18.134 53.448 1.00 51.16 100 ASP A O 1
ATOM 783 N N . LYS A 1 101 ? -27.924 -16.676 51.777 1.00 52.81 101 LYS A N 1
ATOM 784 C CA . LYS A 1 101 ? -29.212 -16.186 52.315 1.00 52.81 101 LYS A CA 1
ATOM 785 C C . LYS A 1 101 ? -30.364 -17.183 52.155 1.00 52.81 101 LYS A C 1
ATOM 787 O O . LYS A 1 101 ? -31.231 -17.240 53.023 1.00 52.81 101 LYS A O 1
ATOM 792 N N . THR A 1 102 ? -30.358 -18.010 51.109 1.00 50.94 102 THR A N 1
ATOM 793 C CA . THR A 1 102 ? -31.400 -19.038 50.902 1.00 50.94 102 THR A CA 1
ATOM 794 C C . THR A 1 102 ? -31.231 -20.220 51.870 1.00 50.94 102 THR A C 1
ATOM 796 O O . THR A 1 102 ? -32.214 -20.828 52.302 1.00 50.94 102 THR A O 1
ATOM 799 N N . THR A 1 103 ? -29.998 -20.488 52.311 1.00 50.59 103 THR A N 1
ATOM 800 C CA . THR A 1 103 ? -29.692 -21.548 53.289 1.00 50.59 103 THR A CA 1
ATOM 801 C C . THR A 1 103 ? -29.914 -21.097 54.741 1.00 50.59 103 THR A C 1
ATOM 803 O O . THR A 1 103 ? -30.223 -21.918 55.603 1.00 50.59 103 THR A O 1
ATOM 806 N N . GLN A 1 104 ? -29.825 -19.792 55.035 1.00 49.09 104 GLN A N 1
ATOM 807 C CA . GLN A 1 104 ? -30.200 -19.261 56.354 1.00 49.09 104 GLN A CA 1
ATOM 808 C C . GLN A 1 104 ? -31.713 -19.064 56.510 1.00 49.09 104 GLN A C 1
ATOM 810 O O . GLN A 1 104 ? -32.254 -19.432 57.549 1.00 49.09 104 GLN A O 1
ATOM 815 N N . ALA A 1 105 ? -32.422 -18.629 55.460 1.00 48.34 105 ALA A N 1
ATOM 816 C CA . ALA A 1 105 ? -33.883 -18.546 55.497 1.00 48.34 105 ALA A CA 1
ATOM 817 C C . ALA A 1 105 ? -34.536 -19.920 55.728 1.00 48.34 105 ALA A C 1
ATOM 819 O O . ALA A 1 105 ? -35.496 -20.013 56.479 1.00 48.34 105 ALA A O 1
ATOM 820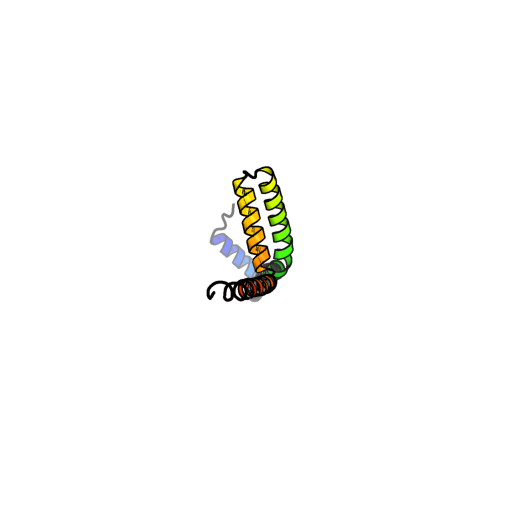 N N . SER A 1 106 ? -33.986 -20.998 55.157 1.00 51.22 106 SER A N 1
ATOM 821 C CA . SER A 1 106 ? -34.503 -22.365 55.337 1.00 51.22 106 SER A CA 1
ATOM 822 C C . SER A 1 106 ? -34.222 -22.973 56.720 1.00 51.22 106 SER A C 1
ATOM 824 O O . SER A 1 106 ? -34.972 -23.851 57.145 1.00 51.22 106 SER A O 1
ATOM 826 N N . LYS A 1 107 ? -33.221 -22.481 57.468 1.00 49.72 107 LYS A N 1
ATOM 827 C CA . LYS A 1 107 ? -33.013 -22.872 58.876 1.00 49.72 107 LYS A CA 1
ATOM 828 C C . LYS A 1 107 ? -33.950 -22.143 59.844 1.00 49.72 107 LYS A C 1
ATOM 830 O O . LYS A 1 107 ? -34.402 -22.771 60.798 1.00 49.72 107 LYS A O 1
ATOM 835 N N . ASP A 1 108 ? -34.319 -20.893 59.563 1.00 49.34 108 ASP A N 1
ATOM 836 C CA . ASP A 1 108 ? -35.276 -20.150 60.399 1.00 49.34 108 ASP A CA 1
ATOM 837 C C . ASP A 1 108 ? -36.725 -20.640 60.222 1.00 49.34 108 ASP A C 1
ATOM 839 O O . ASP A 1 108 ? -37.467 -20.714 61.203 1.00 49.34 108 ASP A O 1
ATOM 843 N N . VAL A 1 109 ? -37.140 -21.074 59.018 1.00 53.09 109 VAL A N 1
ATOM 844 C CA . VAL A 1 109 ? -38.488 -21.667 58.849 1.00 53.09 109 VAL A CA 1
ATOM 845 C C . VAL A 1 109 ? -38.594 -23.070 59.454 1.00 53.09 109 VAL A C 1
ATOM 847 O O . VAL A 1 109 ? -39.684 -23.481 59.835 1.00 53.09 109 VAL A O 1
ATOM 850 N N . ALA A 1 110 ? -37.488 -23.811 59.580 1.00 49.97 110 ALA A N 1
ATOM 851 C CA . ALA A 1 110 ? -37.502 -25.131 60.211 1.00 49.97 110 ALA A CA 1
ATOM 852 C C . ALA A 1 110 ? -37.635 -25.051 61.745 1.00 49.97 110 ALA A C 1
ATOM 854 O O . ALA A 1 110 ? -38.288 -25.902 62.339 1.00 49.97 110 ALA A O 1
ATOM 855 N N . GLN A 1 111 ? -37.095 -24.009 62.391 1.00 49.50 111 GLN A N 1
ATOM 856 C CA . GLN A 1 111 ? -37.160 -23.858 63.855 1.00 49.50 111 GLN A CA 1
ATOM 857 C C . GLN A 1 111 ? -38.475 -23.246 64.372 1.00 49.50 111 GLN A C 1
ATOM 859 O O . GLN A 1 111 ? -38.843 -23.466 65.525 1.00 49.50 111 GLN A O 1
ATOM 864 N N . LEU A 1 112 ? -39.225 -22.520 63.536 1.00 49.47 112 LEU A N 1
ATOM 865 C CA . LEU A 1 112 ? -40.551 -21.990 63.897 1.00 49.47 112 LEU A CA 1
ATOM 866 C C . LEU A 1 112 ? -41.671 -23.046 63.845 1.00 49.47 112 LEU A C 1
ATOM 868 O O . LEU A 1 112 ? -42.738 -22.830 64.423 1.00 49.47 112 LEU A O 1
ATOM 872 N N . ASN A 1 113 ? -41.427 -24.188 63.198 1.00 51.19 113 ASN A N 1
ATOM 873 C CA . ASN A 1 113 ? -42.434 -25.233 63.003 1.00 51.19 113 ASN A CA 1
ATOM 874 C C . ASN A 1 113 ? -42.453 -26.268 64.142 1.00 51.19 113 ASN A C 1
ATOM 876 O O . ASN A 1 113 ? -43.518 -26.808 64.428 1.00 51.19 113 ASN A O 1
ATOM 880 N N . ASP A 1 114 ? -41.334 -26.477 64.844 1.00 49.31 114 ASP A N 1
ATOM 881 C CA . ASP A 1 114 ? -41.258 -27.416 65.978 1.00 49.31 114 ASP A CA 1
ATOM 882 C C . ASP A 1 114 ? -41.896 -26.869 67.269 1.00 49.31 114 ASP A C 1
ATOM 884 O O . ASP A 1 114 ? -42.342 -27.635 68.118 1.00 49.31 114 ASP A O 1
ATOM 888 N N . ASN A 1 115 ? -42.024 -25.544 67.420 1.00 51.34 115 ASN A N 1
ATOM 889 C CA . ASN A 1 115 ? -42.606 -24.941 68.630 1.00 51.34 115 ASN A CA 1
ATOM 890 C C . ASN A 1 115 ? -44.136 -24.740 68.553 1.00 51.34 115 ASN A C 1
ATOM 892 O O . ASN A 1 115 ? -44.741 -24.147 69.446 1.00 51.34 115 ASN A O 1
ATOM 896 N N . LYS A 1 116 ? -44.790 -25.199 67.474 1.00 49.16 116 LYS A N 1
ATOM 897 C CA . LYS A 1 116 ? -46.250 -25.079 67.300 1.00 49.16 116 LYS A CA 1
ATOM 898 C C . LYS A 1 116 ? -47.010 -26.386 67.543 1.00 49.16 116 LYS A C 1
ATOM 900 O O . LYS A 1 116 ? -48.217 -26.339 67.761 1.00 49.16 116 LYS A O 1
ATOM 905 N N . SER A 1 117 ? -46.330 -27.529 67.570 1.00 48.19 117 SER A N 1
ATOM 906 C CA . SER A 1 117 ? -46.957 -28.850 67.724 1.00 48.19 117 SER A CA 1
ATOM 907 C C . SER A 1 117 ? -47.220 -29.296 69.169 1.00 48.19 117 SER A C 1
ATOM 909 O O . SER A 1 117 ? -47.896 -30.300 69.347 1.00 48.19 117 SER A O 1
ATOM 911 N N . GLU A 1 118 ? -46.783 -28.564 70.204 1.00 47.31 118 GLU A N 1
ATOM 912 C CA . GLU A 1 118 ? -47.017 -28.972 71.609 1.00 47.31 118 GLU A CA 1
ATOM 913 C C . GLU A 1 118 ? -48.119 -28.176 72.340 1.00 47.31 118 GLU A C 1
ATOM 915 O O . GLU A 1 118 ? -48.343 -28.364 73.532 1.00 47.31 118 GLU A O 1
ATOM 920 N N . LYS A 1 119 ? -48.856 -27.291 71.650 1.00 48.16 119 LYS A N 1
ATOM 921 C CA . LYS A 1 119 ? -49.954 -26.507 72.262 1.00 48.16 119 LYS A CA 1
ATOM 922 C C . LYS A 1 119 ? -51.344 -26.748 71.676 1.00 48.16 119 LYS A C 1
ATOM 924 O O . LYS A 1 119 ? -52.231 -25.918 71.860 1.00 48.16 119 LYS A O 1
ATOM 929 N N . GLN A 1 120 ? -51.550 -27.877 71.000 1.00 46.97 120 GLN A N 1
ATOM 930 C CA . GLN A 1 120 ? -52.867 -28.245 70.470 1.00 46.97 120 GLN A CA 1
ATOM 931 C C . GLN A 1 120 ? -53.301 -29.677 70.817 1.00 46.97 120 GLN A C 1
ATOM 933 O O . GLN A 1 120 ? -54.110 -30.252 70.106 1.00 46.97 120 GLN A O 1
ATOM 938 N N . ASP A 1 121 ? -52.807 -30.226 71.929 1.00 48.06 121 ASP A N 1
ATOM 939 C CA . ASP A 1 121 ? -53.380 -31.425 72.556 1.00 48.06 121 ASP A CA 1
ATOM 940 C C . ASP A 1 121 ? -53.161 -31.375 74.081 1.00 48.06 121 ASP A C 1
ATOM 942 O O . ASP A 1 121 ? -52.294 -32.053 74.633 1.00 48.06 121 ASP A O 1
ATOM 946 N N . LYS A 1 122 ? -53.895 -30.478 74.756 1.00 42.00 122 LYS A N 1
ATOM 947 C CA . LYS A 1 122 ? -54.420 -30.625 76.129 1.00 42.00 122 LYS A CA 1
ATOM 948 C C . LYS A 1 122 ? -55.279 -29.433 76.535 1.00 42.00 122 LYS A C 1
ATOM 950 O O . LYS A 1 122 ? -54.856 -28.285 76.281 1.00 42.00 122 LYS A O 1
#

Foldseek 3Di:
DCPCDPVNVVVVVVVCCVPQNPVRVVVVVVVVVVVVVVVVVVVVVCCVVCCVPVVVVVVVVVVVVVCVVCVVPDDVVVVVVVVVVVVVVVCVVCVPPVVVVVVVVVVVVVVVVVVPPPPPDD